Protein AF-A0A1Y3WCT3-F1 (afdb_monomer_lite)

Secondary structure (DSSP, 8-state):
-PPPHHHHHHHHHHHHHTTS-HHHHHHHHHHHHHHHHHHHHHHHHTTS-HHHHHHHHHHTTHHHHTT---TTTT---

Foldseek 3Di:
DDDDPLRVLVVVLLVLQVPDDPVSSVVLCCQLQVQLVVQLVVCVVVVHDSVVSSSCSNCQCVQVSNPHDPPCSPDDD

pLDDT: mean 88.54, std 11.19, range [48.03, 98.19]

Radius of gyration: 13.23 Å; chains: 1; bounding box: 33×20×34 Å

Structure (mmCIF, N/CA/C/O backbone):
data_AF-A0A1Y3WCT3-F1
#
_entry.id   AF-A0A1Y3WCT3-F1
#
loop_
_atom_site.group_PDB
_atom_site.id
_atom_site.type_symbol
_atom_site.label_atom_id
_atom_site.label_alt_id
_atom_site.label_comp_id
_atom_site.label_asym_id
_atom_site.label_entity_id
_atom_site.label_seq_id
_atom_site.pdbx_PDB_ins_code
_atom_site.Cartn_x
_atom_site.Cartn_y
_atom_site.Cartn_z
_atom_site.occupancy
_atom_site.B_iso_or_equiv
_atom_site.auth_seq_id
_atom_site.auth_comp_id
_atom_site.auth_asym_id
_atom_site.auth_atom_id
_atom_site.pdbx_PDB_model_num
ATOM 1 N N . MET A 1 1 ? 12.681 -10.155 16.030 1.00 52.66 1 MET A N 1
ATOM 2 C CA . MET A 1 1 ? 11.384 -9.443 16.114 1.00 52.66 1 MET A CA 1
ATOM 3 C C . MET A 1 1 ? 10.477 -9.966 15.009 1.00 52.66 1 MET A C 1
ATOM 5 O O . MET A 1 1 ? 10.938 -10.049 13.877 1.00 52.66 1 MET A O 1
ATOM 9 N N . LYS A 1 2 ? 9.246 -10.392 15.315 1.00 69.00 2 LYS A N 1
ATOM 10 C CA . LYS A 1 2 ? 8.296 -10.871 14.296 1.00 69.00 2 LYS A CA 1
ATOM 11 C C . LYS A 1 2 ? 7.738 -9.649 13.555 1.00 69.00 2 LYS A C 1
ATOM 13 O O . LYS A 1 2 ? 7.180 -8.775 14.210 1.00 69.00 2 LYS A O 1
ATOM 18 N N . ARG A 1 3 ? 7.941 -9.566 12.236 1.00 77.06 3 ARG A N 1
ATOM 19 C CA . ARG A 1 3 ? 7.426 -8.459 11.408 1.00 77.06 3 ARG A CA 1
ATOM 20 C C . ARG A 1 3 ? 5.901 -8.464 11.390 1.00 77.06 3 ARG A C 1
ATOM 22 O O . ARG A 1 3 ? 5.289 -9.537 11.399 1.00 77.06 3 ARG A O 1
ATOM 29 N N . ASN A 1 4 ? 5.295 -7.281 11.356 1.00 89.62 4 ASN A N 1
ATOM 30 C CA . ASN A 1 4 ? 3.850 -7.163 11.184 1.00 89.62 4 ASN A CA 1
ATOM 31 C C . ASN A 1 4 ? 3.459 -7.409 9.706 1.00 89.62 4 ASN A C 1
ATOM 33 O O . ASN A 1 4 ? 4.288 -7.322 8.798 1.00 89.62 4 ASN A O 1
ATOM 37 N N . ARG A 1 5 ? 2.184 -7.725 9.449 1.00 92.56 5 ARG A N 1
ATOM 38 C CA . ARG A 1 5 ? 1.691 -8.066 8.100 1.00 92.56 5 ARG A CA 1
ATOM 39 C C . ARG A 1 5 ? 1.820 -6.921 7.086 1.00 92.56 5 ARG A C 1
ATOM 41 O O . ARG A 1 5 ? 2.140 -7.179 5.931 1.00 92.56 5 ARG A O 1
ATOM 48 N N . LEU A 1 6 ? 1.614 -5.672 7.505 1.00 92.69 6 LEU A N 1
ATOM 49 C CA . LEU A 1 6 ? 1.789 -4.476 6.671 1.00 92.69 6 LEU A CA 1
ATOM 50 C C . LEU A 1 6 ? 3.260 -4.182 6.362 1.00 92.69 6 LEU A C 1
ATOM 52 O O . LEU A 1 6 ? 3.567 -3.690 5.280 1.00 92.69 6 LEU A O 1
ATOM 56 N N . GLU A 1 7 ? 4.174 -4.474 7.287 1.00 92.25 7 GLU A N 1
ATOM 57 C CA . GLU A 1 7 ? 5.615 -4.361 7.036 1.00 92.25 7 GLU A CA 1
ATOM 58 C C . GLU A 1 7 ? 6.065 -5.376 5.988 1.00 92.25 7 GLU A C 1
ATOM 60 O O . GLU A 1 7 ? 6.771 -5.023 5.047 1.00 92.25 7 GLU A O 1
ATOM 65 N N . GLU A 1 8 ? 5.608 -6.621 6.112 1.00 94.81 8 GLU A N 1
ATOM 66 C CA . GLU A 1 8 ? 5.893 -7.666 5.130 1.00 94.81 8 GLU A CA 1
ATOM 67 C C . GLU A 1 8 ? 5.303 -7.315 3.753 1.00 94.81 8 GLU A C 1
ATOM 69 O O . GLU A 1 8 ? 5.974 -7.474 2.732 1.00 94.81 8 GLU A O 1
ATOM 74 N N . LEU A 1 9 ? 4.086 -6.760 3.716 1.00 93.94 9 LEU A N 1
ATOM 75 C CA . LEU A 1 9 ? 3.474 -6.263 2.484 1.00 93.94 9 LEU A CA 1
ATOM 76 C C . LEU A 1 9 ? 4.309 -5.146 1.848 1.00 93.94 9 LEU A C 1
ATOM 78 O O . LEU A 1 9 ? 4.606 -5.211 0.659 1.00 93.94 9 LEU A O 1
ATOM 82 N N . ARG A 1 10 ? 4.752 -4.162 2.639 1.00 92.56 10 ARG A N 1
ATOM 83 C CA . ARG A 1 10 ? 5.602 -3.057 2.172 1.00 92.56 10 ARG A CA 1
ATOM 84 C C . ARG A 1 10 ? 6.897 -3.560 1.536 1.00 92.56 10 ARG A C 1
ATOM 86 O O . ARG A 1 10 ? 7.298 -3.057 0.493 1.00 92.56 10 ARG A O 1
ATOM 93 N N . ILE A 1 11 ? 7.545 -4.552 2.147 1.00 93.31 11 ILE A N 1
ATOM 94 C CA . ILE A 1 11 ? 8.775 -5.151 1.608 1.00 93.31 11 ILE A CA 1
ATOM 95 C C . ILE A 1 11 ? 8.508 -5.770 0.232 1.00 93.31 11 ILE A C 1
ATOM 97 O O . ILE A 1 11 ? 9.264 -5.522 -0.706 1.00 93.31 11 ILE A O 1
ATOM 101 N N . ARG A 1 12 ? 7.412 -6.526 0.091 1.00 93.50 12 ARG A N 1
ATOM 102 C CA . ARG A 1 12 ? 7.025 -7.133 -1.191 1.00 93.50 12 ARG A CA 1
ATOM 103 C C . ARG A 1 12 ? 6.691 -6.082 -2.247 1.00 93.50 12 ARG A C 1
ATOM 105 O O . ARG A 1 12 ? 7.135 -6.219 -3.378 1.00 93.50 12 ARG A O 1
ATOM 112 N N . MET A 1 13 ? 5.978 -5.021 -1.874 1.00 92.12 13 MET A N 1
ATOM 113 C CA . MET A 1 13 ? 5.653 -3.922 -2.789 1.00 92.12 13 MET A CA 1
ATOM 114 C C . MET A 1 13 ? 6.899 -3.173 -3.255 1.00 92.12 13 MET A C 1
ATOM 116 O O . MET A 1 13 ? 7.050 -2.927 -4.446 1.00 92.12 13 MET A O 1
ATOM 120 N N . ASN A 1 14 ? 7.832 -2.883 -2.344 1.00 91.69 14 ASN A N 1
ATOM 121 C CA . ASN A 1 14 ? 9.114 -2.282 -2.703 1.00 91.69 14 ASN A CA 1
ATOM 122 C C . ASN A 1 14 ? 9.874 -3.149 -3.716 1.00 91.69 14 ASN A C 1
ATOM 124 O O . ASN A 1 14 ? 10.373 -2.628 -4.706 1.00 91.69 14 ASN A O 1
ATOM 128 N N . ALA A 1 15 ? 9.919 -4.468 -3.513 1.00 93.06 15 ALA A N 1
ATOM 129 C CA . ALA A 1 15 ? 10.596 -5.378 -4.436 1.00 93.06 15 ALA A CA 1
ATOM 130 C C . ALA A 1 15 ? 10.021 -5.344 -5.866 1.00 93.06 15 ALA A C 1
ATOM 132 O O . ALA A 1 15 ? 10.771 -5.559 -6.814 1.00 93.06 15 ALA A O 1
ATOM 133 N N . LEU A 1 16 ? 8.728 -5.037 -6.033 1.00 90.31 16 LEU A N 1
ATOM 134 C CA . LEU A 1 16 ? 8.099 -4.899 -7.351 1.00 90.31 16 LEU A CA 1
ATOM 135 C C . LEU A 1 16 ? 8.502 -3.604 -8.068 1.00 90.31 16 LEU A C 1
ATOM 137 O O . LEU A 1 16 ? 8.597 -3.594 -9.291 1.00 90.31 16 LEU A O 1
ATOM 141 N N . ILE A 1 17 ? 8.753 -2.523 -7.323 1.00 89.25 17 ILE A N 1
ATOM 142 C CA . ILE A 1 17 ? 9.022 -1.203 -7.911 1.00 89.25 17 ILE A CA 1
ATOM 143 C C . ILE A 1 17 ? 10.512 -0.866 -8.027 1.00 89.25 17 ILE A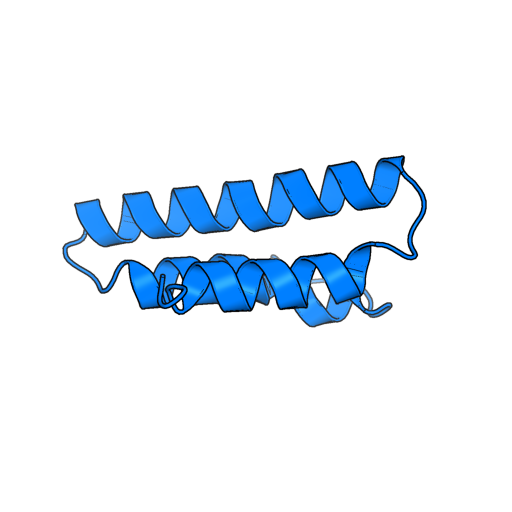 C 1
ATOM 145 O O . ILE A 1 17 ? 10.858 -0.013 -8.836 1.00 89.25 17 ILE A O 1
ATOM 149 N N . LEU A 1 18 ? 11.394 -1.524 -7.266 1.00 88.31 18 LEU A N 1
ATOM 150 C CA . LEU A 1 18 ? 12.822 -1.176 -7.151 1.00 88.31 18 LEU A CA 1
ATOM 151 C C . LEU A 1 18 ? 13.630 -1.261 -8.458 1.00 88.31 18 LEU A C 1
ATOM 153 O O . LEU A 1 18 ? 14.709 -0.682 -8.524 1.00 88.31 18 LEU A O 1
ATOM 157 N N . ASN A 1 19 ? 13.121 -1.946 -9.484 1.00 88.00 19 ASN A N 1
ATOM 158 C CA . ASN A 1 19 ? 13.777 -2.050 -10.793 1.00 88.00 19 ASN A CA 1
ATOM 159 C C . ASN A 1 19 ? 13.384 -0.926 -11.774 1.00 88.00 19 ASN A C 1
ATOM 161 O O . ASN A 1 19 ? 13.793 -0.965 -12.932 1.00 88.00 19 ASN A O 1
ATOM 165 N N . ASN A 1 20 ? 12.579 0.048 -11.341 1.00 87.75 20 ASN A N 1
ATOM 166 C CA . ASN A 1 20 ? 12.188 1.200 -12.155 1.00 87.75 20 ASN A CA 1
ATOM 167 C C . ASN A 1 20 ? 13.207 2.344 -12.055 1.00 87.75 20 ASN A C 1
ATOM 169 O O . ASN A 1 20 ? 14.134 2.308 -11.246 1.00 87.75 20 ASN A O 1
ATOM 173 N N . ASP A 1 21 ? 13.031 3.389 -12.865 1.00 91.75 21 ASP A N 1
ATOM 174 C CA . ASP A 1 21 ? 13.851 4.589 -12.736 1.00 91.75 21 ASP A CA 1
ATOM 175 C C . ASP A 1 21 ? 13.617 5.295 -11.376 1.00 91.75 21 ASP A C 1
ATOM 177 O O . ASP A 1 21 ? 12.542 5.170 -10.775 1.00 91.75 21 ASP A O 1
ATOM 181 N N . PRO A 1 22 ? 14.599 6.061 -10.864 1.00 92.06 22 PRO A N 1
ATOM 182 C CA . PRO A 1 22 ? 14.496 6.700 -9.551 1.00 92.06 22 PRO A CA 1
ATOM 183 C C . PRO A 1 22 ? 13.292 7.637 -9.383 1.00 92.06 22 PRO A C 1
ATOM 185 O O . PRO A 1 22 ? 12.736 7.728 -8.284 1.00 92.06 22 PRO A O 1
ATOM 188 N N . GLN A 1 23 ? 12.874 8.330 -10.446 1.00 92.12 23 GLN A N 1
ATOM 189 C CA . GLN A 1 23 ? 11.728 9.233 -10.396 1.00 92.12 23 GLN A CA 1
ATOM 190 C C . GLN A 1 23 ? 10.432 8.434 -10.258 1.00 92.12 23 GLN A C 1
ATOM 192 O O . GLN A 1 23 ? 9.574 8.782 -9.444 1.00 92.12 23 GLN A O 1
ATOM 197 N N . LEU A 1 24 ? 10.307 7.334 -10.995 1.00 88.44 24 LEU A N 1
ATOM 198 C CA . LEU A 1 24 ? 9.150 6.456 -10.927 1.00 88.44 24 LEU A CA 1
ATOM 199 C C . LEU A 1 24 ? 9.068 5.717 -9.585 1.00 88.44 24 LEU A C 1
ATOM 201 O O . LEU A 1 24 ? 7.991 5.654 -8.993 1.00 88.44 24 LEU A O 1
ATOM 205 N N . ILE A 1 25 ? 10.202 5.265 -9.035 1.00 90.69 25 ILE A N 1
ATOM 206 C CA . ILE A 1 25 ? 10.270 4.714 -7.669 1.00 90.69 25 ILE A CA 1
ATOM 207 C C . ILE A 1 25 ? 9.755 5.735 -6.651 1.00 90.69 25 ILE A C 1
ATOM 209 O O . ILE A 1 25 ? 8.948 5.384 -5.783 1.00 90.69 25 ILE A O 1
ATOM 213 N N . CYS A 1 26 ? 10.201 6.992 -6.748 1.00 92.19 26 CYS A N 1
ATOM 214 C CA . CYS A 1 26 ? 9.759 8.069 -5.865 1.00 92.19 26 CYS A CA 1
ATOM 215 C C . CYS A 1 26 ? 8.244 8.288 -5.973 1.00 92.19 26 CYS A C 1
ATOM 217 O O . CYS A 1 26 ? 7.546 8.293 -4.956 1.00 92.19 26 CYS A O 1
ATOM 219 N N . ASN A 1 27 ? 7.727 8.373 -7.202 1.00 90.88 27 ASN A N 1
ATOM 220 C CA . ASN A 1 27 ? 6.307 8.581 -7.475 1.00 90.88 27 ASN A CA 1
ATOM 221 C C . ASN A 1 27 ? 5.446 7.435 -6.917 1.00 90.88 27 ASN A C 1
ATOM 223 O O . ASN A 1 27 ? 4.498 7.691 -6.174 1.00 90.88 27 ASN A O 1
ATOM 227 N N . PHE A 1 28 ? 5.797 6.176 -7.201 1.00 90.38 28 PHE A N 1
ATOM 228 C CA . PHE A 1 28 ? 5.072 5.007 -6.690 1.00 90.38 28 PHE A CA 1
ATOM 229 C C . PHE A 1 28 ? 5.116 4.920 -5.165 1.00 90.38 28 PHE A C 1
ATOM 231 O O . PHE A 1 28 ? 4.089 4.714 -4.520 1.00 90.38 28 PHE A O 1
ATOM 238 N N . THR A 1 29 ? 6.290 5.135 -4.572 1.00 90.75 29 THR A N 1
ATOM 239 C CA . THR A 1 29 ? 6.470 5.128 -3.114 1.00 90.75 29 THR A CA 1
ATOM 240 C C . THR A 1 29 ? 5.601 6.196 -2.451 1.00 90.75 29 THR A C 1
ATOM 242 O O . THR A 1 29 ? 4.905 5.910 -1.473 1.00 90.75 29 THR A O 1
ATOM 245 N N . ALA A 1 30 ? 5.618 7.422 -2.979 1.00 92.81 30 ALA A N 1
ATOM 246 C CA . ALA A 1 30 ? 4.840 8.533 -2.446 1.00 92.81 30 ALA A CA 1
ATOM 247 C C . ALA A 1 30 ? 3.332 8.278 -2.567 1.00 92.81 30 ALA A C 1
ATOM 249 O O . ALA A 1 30 ? 2.608 8.438 -1.582 1.00 92.81 30 ALA A O 1
ATOM 250 N N . HIS A 1 31 ? 2.871 7.826 -3.737 1.00 91.38 31 HIS A N 1
ATOM 251 C CA . HIS A 1 31 ? 1.460 7.550 -4.005 1.00 91.38 31 HIS A CA 1
ATOM 252 C C . HIS A 1 31 ? 0.926 6.405 -3.142 1.00 91.38 31 HIS A C 1
ATOM 254 O O . HIS A 1 31 ? 0.053 6.617 -2.301 1.00 91.38 31 HIS A O 1
ATOM 260 N N . MET A 1 32 ? 1.505 5.207 -3.252 1.00 91.50 32 MET A N 1
ATOM 261 C CA . MET A 1 32 ? 0.982 4.011 -2.582 1.00 91.50 32 MET A CA 1
ATOM 262 C C . MET A 1 32 ? 1.006 4.139 -1.058 1.00 91.50 32 MET A C 1
ATOM 264 O O . MET A 1 32 ? 0.055 3.751 -0.372 1.00 91.50 32 MET A O 1
ATOM 268 N N . TYR A 1 33 ? 2.078 4.704 -0.494 1.00 92.50 33 TYR A N 1
ATOM 269 C CA . TYR A 1 33 ? 2.185 4.871 0.956 1.00 92.50 33 TYR A CA 1
ATOM 270 C C . TYR A 1 33 ? 1.435 6.092 1.475 1.00 92.50 33 TYR A C 1
ATOM 272 O O . TYR A 1 33 ? 0.947 6.047 2.607 1.00 92.50 33 TYR A O 1
ATOM 280 N N . GLY A 1 34 ? 1.299 7.146 0.669 1.00 94.50 34 GLY A N 1
ATOM 281 C CA . GLY A 1 34 ? 0.414 8.268 0.960 1.00 94.50 34 GLY A CA 1
ATOM 282 C C . GLY A 1 34 ? -1.038 7.806 1.055 1.00 94.50 34 GLY A C 1
ATOM 283 O O . GLY A 1 34 ? -1.660 7.947 2.109 1.00 94.50 34 GLY A O 1
ATOM 284 N N . VAL A 1 35 ? -1.546 7.161 0.000 1.00 94.88 35 VAL A N 1
ATOM 285 C CA . VAL A 1 35 ? -2.915 6.628 -0.063 1.00 94.88 35 VAL A CA 1
ATOM 286 C C . VAL A 1 35 ? -3.166 5.624 1.063 1.00 94.88 35 VAL A C 1
ATOM 288 O O . VAL A 1 35 ? -4.120 5.789 1.818 1.00 94.88 35 VAL A O 1
ATOM 291 N N . SER A 1 36 ? -2.275 4.647 1.275 1.00 96.38 36 SER A N 1
ATOM 292 C CA . SER A 1 36 ? -2.400 3.669 2.369 1.00 96.38 36 SER A CA 1
ATOM 293 C C . SER A 1 36 ? -2.520 4.332 3.754 1.00 96.38 36 SER A C 1
ATOM 295 O O . SER A 1 36 ? -3.368 3.937 4.565 1.00 96.38 36 SER A O 1
ATOM 297 N N . LYS A 1 37 ? -1.744 5.393 4.031 1.00 96.12 37 LYS A N 1
ATOM 298 C CA . LYS A 1 37 ? -1.866 6.161 5.283 1.00 96.12 37 LYS A CA 1
ATOM 299 C C . LYS A 1 37 ? -3.212 6.875 5.389 1.00 96.12 37 LYS A C 1
ATOM 301 O O . LYS A 1 37 ? -3.835 6.813 6.450 1.00 96.12 37 LYS A O 1
ATOM 306 N N . PHE A 1 38 ? -3.689 7.509 4.319 1.00 97.38 38 PHE A N 1
ATOM 307 C CA . PHE A 1 38 ? -5.005 8.152 4.326 1.00 97.38 38 PHE A CA 1
ATOM 308 C C . PHE A 1 38 ? -6.141 7.141 4.519 1.00 97.38 38 PHE A C 1
ATOM 310 O O . PHE A 1 38 ? -7.010 7.370 5.359 1.00 97.38 38 PHE A O 1
ATOM 317 N N . CYS A 1 39 ? -6.099 5.987 3.847 1.00 97.12 39 CYS A N 1
ATOM 318 C CA . CYS A 1 39 ? -7.044 4.887 4.060 1.00 97.12 39 CYS A CA 1
ATOM 319 C C . CYS A 1 39 ? -7.063 4.433 5.527 1.00 97.12 39 CYS A C 1
ATOM 321 O O . CYS A 1 39 ? -8.135 4.259 6.106 1.00 97.12 39 CYS A O 1
ATOM 323 N N . THR A 1 40 ? -5.887 4.311 6.152 1.00 97.56 40 THR A N 1
ATOM 324 C CA . THR A 1 40 ? -5.755 3.960 7.576 1.00 97.56 40 THR A CA 1
ATOM 325 C C . THR A 1 40 ? -6.436 4.997 8.470 1.00 97.56 40 THR A C 1
ATOM 327 O O . THR A 1 40 ? -7.248 4.648 9.326 1.00 97.56 40 THR A O 1
ATOM 330 N N . LEU A 1 41 ? -6.143 6.285 8.256 1.00 98.19 41 LEU A N 1
ATOM 331 C CA . LEU A 1 41 ? -6.729 7.384 9.028 1.00 98.19 41 LEU A CA 1
ATOM 332 C C . LEU A 1 41 ? -8.254 7.434 8.882 1.00 98.19 41 LEU A C 1
ATOM 334 O O . LEU A 1 41 ? -8.966 7.569 9.879 1.00 98.19 41 LEU A O 1
ATOM 338 N N . LEU A 1 42 ? -8.765 7.287 7.658 1.00 98.00 42 LEU A N 1
ATOM 339 C CA . LEU A 1 42 ? -10.200 7.266 7.382 1.00 98.00 42 LEU A CA 1
ATOM 340 C C . LEU A 1 42 ? -10.885 6.070 8.045 1.00 98.00 42 LEU A C 1
ATOM 342 O O . LEU A 1 42 ? -11.935 6.243 8.664 1.00 98.00 42 LEU A O 1
ATOM 346 N N . ALA A 1 43 ? -10.287 4.880 7.969 1.00 98.12 43 ALA A N 1
ATOM 347 C CA . ALA A 1 43 ? -10.817 3.687 8.618 1.00 98.12 43 ALA A CA 1
ATOM 348 C C . ALA A 1 43 ? -10.903 3.864 10.139 1.00 98.12 43 ALA A C 1
ATOM 350 O O . ALA A 1 43 ? -11.955 3.596 10.717 1.00 98.12 43 ALA A O 1
ATOM 351 N N . LEU A 1 44 ? -9.861 4.415 10.773 1.00 97.94 44 LEU A N 1
ATOM 352 C CA . LEU A 1 44 ? -9.875 4.727 12.206 1.00 97.94 44 LEU A CA 1
ATOM 353 C C . LEU A 1 44 ? -10.994 5.716 12.568 1.00 97.94 44 LEU A C 1
ATOM 355 O O . LEU A 1 44 ? -11.745 5.477 13.512 1.00 97.94 44 LEU A O 1
ATOM 359 N N . LYS A 1 45 ? -11.158 6.800 11.797 1.00 98.19 45 LYS A N 1
ATOM 360 C CA . LYS A 1 45 ? -12.227 7.794 12.018 1.00 98.19 45 LYS A CA 1
ATOM 361 C C . LYS A 1 45 ? -13.629 7.210 11.835 1.00 98.19 45 LYS A C 1
ATOM 363 O O . LYS A 1 45 ? -14.558 7.648 12.507 1.00 98.19 45 LYS A O 1
ATOM 368 N N . ARG A 1 46 ? -13.777 6.220 10.953 1.00 98.06 46 ARG A N 1
ATOM 369 C CA . ARG A 1 46 ? -15.047 5.544 10.648 1.00 98.06 46 ARG A CA 1
ATOM 370 C C . ARG A 1 46 ? -15.278 4.265 11.459 1.00 98.06 46 ARG A C 1
ATOM 372 O O . ARG A 1 46 ? -16.285 3.604 11.236 1.00 98.06 46 ARG A O 1
ATOM 379 N N . LYS A 1 47 ? -14.382 3.920 12.394 1.00 97.56 47 LYS A N 1
ATOM 380 C CA . LYS A 1 47 ? -14.423 2.669 13.179 1.00 97.56 47 LYS A CA 1
ATOM 381 C C . LYS A 1 47 ? -14.449 1.400 12.303 1.00 97.56 47 LYS A C 1
ATOM 383 O O . LYS A 1 47 ? -15.101 0.417 12.639 1.00 97.56 47 LYS A O 1
ATOM 388 N N . LEU A 1 48 ? -13.743 1.432 11.174 1.00 97.81 48 LEU A N 1
ATOM 389 C CA . LEU A 1 48 ? -13.529 0.297 10.268 1.00 97.81 48 LEU A CA 1
ATOM 390 C C . LEU A 1 48 ? -12.178 -0.375 10.555 1.00 97.81 48 LEU A C 1
ATOM 392 O O . LEU A 1 48 ? -11.384 0.133 11.344 1.00 97.81 48 LEU A O 1
ATOM 396 N N . ASN A 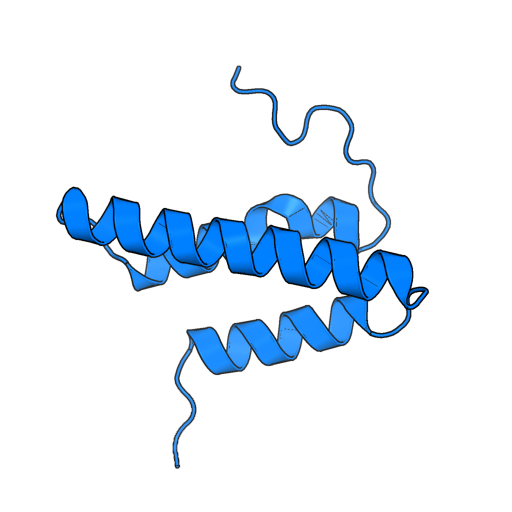1 49 ? -11.892 -1.501 9.893 1.00 97.69 49 ASN A N 1
ATOM 397 C CA . ASN A 1 49 ? -10.618 -2.207 10.043 1.00 97.69 49 ASN A CA 1
ATOM 398 C C . ASN A 1 49 ? -9.460 -1.414 9.387 1.00 97.69 49 ASN A C 1
ATOM 400 O O . ASN A 1 49 ? -9.411 -1.320 8.156 1.00 97.69 49 ASN A O 1
ATOM 404 N N . PRO A 1 50 ? -8.512 -0.868 10.175 1.00 96.88 50 PRO A N 1
ATOM 405 C CA . PRO A 1 50 ? -7.431 -0.044 9.646 1.00 96.88 50 PRO A CA 1
ATOM 406 C C . PRO A 1 50 ? -6.375 -0.855 8.891 1.00 96.88 50 PRO A C 1
ATOM 408 O O . PRO A 1 50 ? -5.832 -0.356 7.912 1.00 96.88 50 PRO A O 1
ATOM 411 N N . GLU A 1 51 ? -6.098 -2.096 9.305 1.00 96.25 51 GLU A N 1
ATOM 412 C CA . GLU A 1 51 ? -5.131 -2.968 8.627 1.00 96.25 51 GLU A CA 1
ATOM 413 C C . GLU A 1 51 ? -5.630 -3.310 7.222 1.00 96.25 51 GLU A C 1
A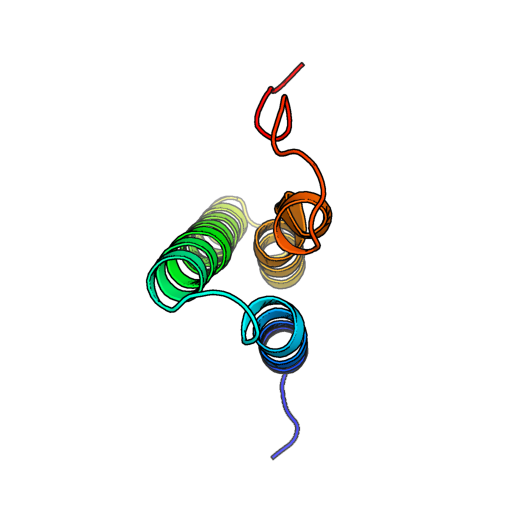TOM 415 O O . GLU A 1 51 ? -4.894 -3.150 6.253 1.00 96.25 51 GLU A O 1
ATOM 420 N N . LEU A 1 52 ? -6.907 -3.686 7.101 1.00 96.88 52 LEU A N 1
ATOM 421 C CA . LEU A 1 52 ? -7.523 -3.990 5.811 1.00 96.88 52 LEU A CA 1
ATOM 422 C C . LEU A 1 52 ? -7.514 -2.769 4.882 1.00 96.88 52 LEU A C 1
ATOM 424 O O . LEU A 1 52 ? -7.101 -2.877 3.730 1.00 96.88 52 LEU A O 1
ATOM 428 N N . ALA A 1 53 ? -7.908 -1.597 5.387 1.00 97.44 53 ALA A N 1
ATOM 429 C CA . ALA A 1 53 ? -7.903 -0.365 4.602 1.00 97.44 53 ALA A CA 1
ATOM 430 C C . ALA A 1 53 ? -6.486 0.035 4.155 1.00 97.44 53 ALA A C 1
ATOM 432 O O . ALA A 1 53 ? -6.292 0.436 3.007 1.00 97.44 53 ALA A O 1
ATOM 433 N N . ALA A 1 54 ? -5.489 -0.116 5.033 1.00 96.88 54 ALA A N 1
ATOM 434 C CA . ALA A 1 54 ? -4.086 0.121 4.705 1.00 96.88 54 ALA A CA 1
ATO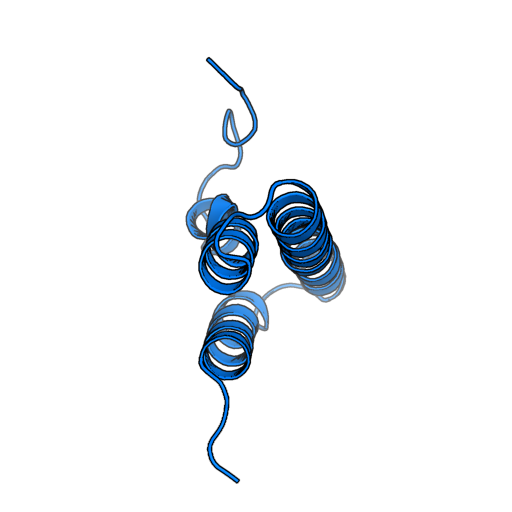M 435 C C . ALA A 1 54 ? -3.592 -0.830 3.606 1.00 96.88 54 ALA A C 1
ATOM 437 O O . ALA A 1 54 ? -2.902 -0.389 2.684 1.00 96.88 54 ALA A O 1
ATOM 438 N N . THR A 1 55 ? -3.956 -2.115 3.689 1.00 96.12 55 THR A N 1
ATOM 439 C CA . THR A 1 55 ? -3.625 -3.137 2.689 1.00 96.12 55 THR A CA 1
ATOM 440 C C . THR A 1 55 ? -4.256 -2.820 1.338 1.00 96.12 55 THR A C 1
AT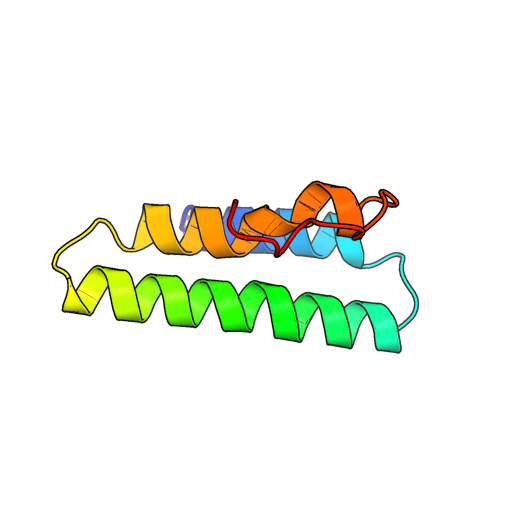OM 442 O O . THR A 1 55 ? -3.543 -2.827 0.339 1.00 96.12 55 THR A O 1
ATOM 445 N N . CYS A 1 56 ? -5.547 -2.474 1.296 1.00 95.19 56 CYS A N 1
ATOM 446 C CA . CYS A 1 56 ? -6.220 -2.071 0.060 1.00 95.19 56 CYS A CA 1
ATOM 447 C C . CYS A 1 56 ? -5.554 -0.838 -0.564 1.00 95.19 56 CYS A C 1
ATOM 449 O O . CYS A 1 56 ? -5.205 -0.868 -1.739 1.00 95.19 56 CYS A O 1
ATOM 451 N N . GLY A 1 57 ? -5.281 0.205 0.228 1.00 94.62 57 GLY A N 1
ATOM 452 C CA . GLY A 1 57 ? -4.590 1.399 -0.267 1.00 94.62 57 GLY A CA 1
ATOM 453 C C . GLY A 1 57 ? -3.178 1.109 -0.790 1.00 94.62 57 GLY A C 1
ATOM 454 O O . GLY A 1 57 ? -2.751 1.719 -1.762 1.00 94.62 57 GLY A O 1
ATOM 455 N N . MET A 1 58 ? -2.462 0.140 -0.210 1.00 94.44 58 MET A N 1
ATOM 456 C CA . MET A 1 58 ? -1.127 -0.258 -0.676 1.00 94.44 58 MET A CA 1
ATOM 457 C C . MET A 1 58 ? -1.154 -1.174 -1.911 1.00 94.44 58 MET A C 1
ATOM 459 O O . MET A 1 58 ? -0.115 -1.370 -2.526 1.00 94.44 58 MET A O 1
ATOM 463 N N . LEU A 1 59 ? -2.302 -1.742 -2.279 1.00 93.44 59 LEU A N 1
ATOM 464 C CA . LEU A 1 59 ? -2.415 -2.688 -3.395 1.00 93.44 59 LEU A CA 1
ATOM 465 C C . LEU A 1 59 ? -3.246 -2.172 -4.571 1.00 93.44 59 LEU A C 1
ATOM 467 O O . LEU A 1 59 ? -3.196 -2.788 -5.630 1.00 93.44 59 LEU A O 1
ATOM 471 N N . HIS A 1 60 ? -3.993 -1.079 -4.397 1.00 91.31 60 HIS A N 1
ATOM 472 C CA . HIS A 1 60 ? -5.011 -0.656 -5.363 1.00 91.31 60 HIS A CA 1
ATOM 473 C C . HIS A 1 60 ? -4.482 -0.481 -6.798 1.00 91.31 60 HIS A C 1
ATOM 475 O O . HIS A 1 60 ? -5.143 -0.936 -7.724 1.00 91.31 60 HIS A O 1
ATOM 481 N N . ASP A 1 61 ? -3.254 0.023 -6.965 1.00 89.44 61 ASP A N 1
ATOM 482 C CA . ASP A 1 61 ? -2.628 0.246 -8.280 1.00 89.44 61 ASP A CA 1
ATOM 483 C C . ASP A 1 61 ? -1.533 -0.769 -8.635 1.00 89.44 61 ASP A C 1
ATOM 485 O O . ASP A 1 61 ? -0.635 -0.487 -9.433 1.00 89.44 61 ASP A O 1
ATOM 489 N N . ILE A 1 62 ? -1.562 -1.972 -8.049 1.00 90.19 62 ILE A N 1
ATOM 490 C CA . ILE A 1 62 ? -0.516 -2.975 -8.301 1.00 90.19 62 ILE A CA 1
ATOM 491 C C . ILE A 1 62 ? -0.372 -3.316 -9.788 1.00 90.19 62 ILE A C 1
ATOM 493 O O . ILE A 1 62 ? 0.750 -3.445 -10.266 1.00 90.19 62 ILE A O 1
ATOM 497 N N . TYR A 1 63 ? -1.483 -3.385 -10.527 1.00 87.56 63 TYR A N 1
ATOM 498 C CA . TYR A 1 63 ? -1.472 -3.688 -11.958 1.00 87.56 63 TYR A CA 1
ATOM 499 C C . TYR A 1 63 ? -0.662 -2.658 -12.754 1.00 87.56 63 TYR A C 1
ATOM 501 O O . TYR A 1 63 ? 0.234 -3.036 -13.511 1.00 87.56 63 TYR A O 1
ATOM 509 N N . TYR A 1 64 ? -0.914 -1.369 -12.511 1.00 85.06 64 TYR A N 1
ATOM 510 C CA . TYR A 1 64 ? -0.185 -0.268 -13.138 1.00 85.06 64 TYR A CA 1
ATOM 511 C C . TYR A 1 64 ? 1.312 -0.318 -12.805 1.00 85.06 64 TYR A C 1
ATOM 513 O O . TYR A 1 64 ? 2.155 -0.260 -13.696 1.00 85.06 64 TYR A O 1
ATOM 521 N N . MET A 1 65 ? 1.661 -0.531 -11.533 1.00 82.38 65 MET A N 1
ATOM 522 C CA . MET A 1 65 ? 3.065 -0.595 -11.105 1.00 82.38 65 MET A CA 1
ATOM 523 C C . MET A 1 65 ? 3.839 -1.785 -11.683 1.00 82.38 65 MET A C 1
ATOM 525 O O . MET A 1 65 ? 5.06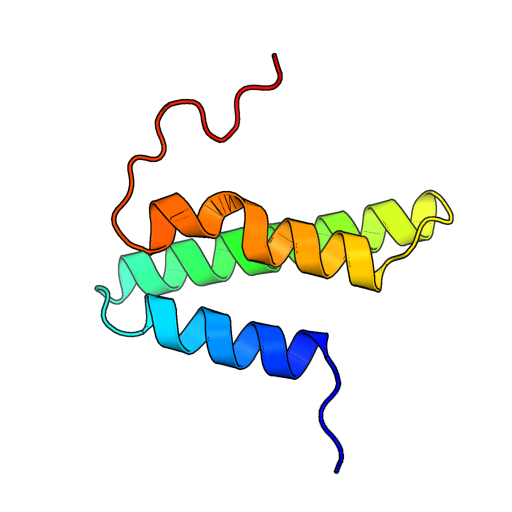3 -1.731 -11.776 1.00 82.38 65 MET A O 1
ATOM 529 N N . THR A 1 66 ? 3.146 -2.858 -12.067 1.00 84.94 66 THR A N 1
ATOM 530 C CA . THR A 1 66 ? 3.755 -4.046 -12.686 1.00 84.94 66 THR A CA 1
ATOM 531 C C . THR A 1 66 ? 3.788 -3.997 -14.218 1.00 84.94 66 THR A C 1
ATOM 533 O O . THR A 1 66 ? 4.022 -5.024 -14.852 1.00 84.94 66 THR A O 1
ATOM 536 N N . GLY A 1 67 ? 3.569 -2.823 -14.822 1.00 81.00 67 GLY A N 1
ATOM 537 C CA . GLY A 1 67 ? 3.638 -2.619 -16.275 1.00 81.00 67 GLY A CA 1
ATOM 538 C C . GLY A 1 67 ? 2.288 -2.667 -16.998 1.00 81.00 67 GLY A C 1
ATOM 539 O O . GLY A 1 67 ? 2.257 -2.709 -18.226 1.00 81.00 67 GLY A O 1
ATOM 540 N N . GLY A 1 68 ? 1.177 -2.674 -16.256 1.00 81.81 68 GLY A N 1
ATOM 541 C CA . GLY A 1 68 ? -0.164 -2.469 -16.800 1.00 81.81 68 GLY A CA 1
ATOM 542 C C . GLY A 1 68 ? -0.453 -0.998 -17.117 1.00 81.81 68 GLY A C 1
ATOM 543 O O . GLY A 1 68 ? 0.334 -0.108 -16.799 1.00 81.81 68 GLY A O 1
ATOM 544 N N . ASN A 1 69 ? -1.608 -0.728 -17.727 1.00 77.06 69 ASN A N 1
ATOM 545 C CA . ASN A 1 69 ? -2.076 0.639 -17.969 1.00 77.06 69 ASN A CA 1
ATOM 546 C C . ASN A 1 69 ? -2.781 1.206 -16.716 1.00 77.06 69 ASN A C 1
ATOM 548 O O . ASN A 1 69 ? -3.410 0.460 -15.964 1.00 77.06 69 ASN A O 1
ATOM 552 N N . SER A 1 70 ? -2.675 2.517 -16.499 1.00 75.50 70 SER A N 1
ATOM 553 C CA . SER A 1 70 ? -3.417 3.269 -15.480 1.00 75.50 70 SER A CA 1
ATOM 554 C C . SER A 1 70 ? -4.723 3.872 -16.008 1.00 75.50 70 SER A C 1
ATOM 556 O O . SER A 1 70 ? -5.446 4.512 -15.246 1.00 75.50 70 SER A O 1
ATOM 558 N N . GLU A 1 71 ? -5.056 3.708 -17.286 1.00 69.56 71 GLU A N 1
ATOM 559 C CA . GLU A 1 71 ? -6.326 4.196 -17.823 1.00 69.56 71 GLU A CA 1
ATOM 560 C C . GLU A 1 71 ? -7.512 3.667 -16.996 1.00 69.56 71 GLU A C 1
ATOM 562 O O . GLU A 1 71 ? -7.632 2.478 -16.720 1.00 69.56 71 GLU A O 1
ATOM 567 N N . GLU A 1 72 ? -8.360 4.593 -16.546 1.00 67.31 72 GLU A N 1
ATOM 568 C CA . GLU A 1 72 ? -9.560 4.348 -15.734 1.00 67.31 72 GLU A CA 1
ATOM 569 C C . GLU A 1 72 ? -9.365 3.835 -14.287 1.00 67.31 72 GLU A C 1
ATOM 571 O O . GLU A 1 72 ? -10.362 3.726 -13.576 1.00 67.31 72 GLU A O 1
ATOM 576 N N . HIS A 1 73 ? -8.143 3.593 -13.780 1.00 67.44 73 HIS A N 1
ATOM 577 C CA . HIS A 1 73 ? -7.950 2.965 -12.449 1.00 67.44 73 HIS A CA 1
ATOM 578 C C . HIS A 1 73 ? -8.551 3.753 -11.263 1.00 67.44 73 HIS A C 1
ATOM 580 O O . HIS A 1 73 ? -8.919 3.166 -10.247 1.00 67.44 73 HIS A O 1
ATOM 586 N N . ALA A 1 74 ? -8.670 5.079 -11.396 1.00 63.94 74 ALA A N 1
ATOM 587 C CA . ALA A 1 74 ? -9.228 5.981 -10.385 1.00 63.94 74 ALA A CA 1
ATOM 588 C C . ALA A 1 74 ? -10.668 6.440 -10.693 1.00 63.94 74 ALA A C 1
ATOM 590 O O . ALA A 1 74 ? -11.213 7.286 -9.978 1.00 63.94 74 ALA A O 1
ATOM 591 N N . LEU A 1 75 ? -11.293 5.922 -11.757 1.00 67.12 75 LEU A N 1
ATOM 592 C CA . LEU A 1 75 ? -12.675 6.261 -12.079 1.00 67.12 75 LEU A CA 1
ATOM 593 C C . LEU A 1 75 ? -13.622 5.490 -11.157 1.00 67.12 75 LEU A C 1
ATOM 595 O O . LEU A 1 75 ? -13.768 4.273 -11.245 1.00 67.12 75 LEU A O 1
ATOM 599 N N . ILE A 1 76 ? -14.300 6.228 -10.283 1.00 52.69 76 ILE A N 1
ATOM 600 C CA . ILE A 1 76 ? -15.465 5.733 -9.553 1.00 52.69 76 ILE A CA 1
ATOM 601 C C . ILE A 1 76 ? -16.621 5.702 -10.561 1.00 52.69 76 ILE A C 1
ATOM 603 O O . ILE A 1 76 ? -17.140 6.760 -10.921 1.00 52.69 76 ILE A O 1
ATOM 607 N N . ARG A 1 77 ? -16.964 4.512 -11.063 1.00 48.03 77 ARG A N 1
ATOM 608 C CA . ARG A 1 77 ? -18.230 4.270 -11.773 1.00 48.03 77 ARG A CA 1
ATOM 609 C C . ARG A 1 77 ? -19.359 4.045 -10.773 1.00 48.03 77 ARG A C 1
ATOM 611 O O . ARG A 1 77 ? -19.101 3.391 -9.737 1.00 48.03 77 ARG A O 1
#

Sequence (77 aa):
MKRNRLEELRIRMNALILNNDPQLICNFTAHMYGVSKFCTLLALKRKLNPELAATCGMLHDIYYMTGGNSEEHALIR